Protein AF-A0A0S2IA05-F1 (afdb_monomer_lite)

Sequence (70 aa):
VLASQEVHDISVAIGIDPDSDDLSQLRYGKICILADADYDGLHIATLLCALFVRHFRALVKNGHVYVALP

Foldseek 3Di:
DVVDVVVVVVCVVQQHWWQDLDCPRGPDQADEQEADPDPVRVVVVVVVVVSCVRGVVNCVVVPRYHYDDD

Organism: Salmonella enterica (NCBI:txid28901)

InterPro domains:
  IPR005737 DNA topoisomerase IV, subunit B, Gram-negative [PR01098] (1-15)
  IPR005737 DNA topoisomerase IV, subunit B, Gram-negative [PR01098] (15-27)
  IPR005737 DNA topoisomerase IV, subunit B, Gram-negative [PR01098] (49-65)
  IPR013759 DNA topoisomerase, type IIA, subunit B, C-terminal [G3DSA:3.40.50.670] (1-70)
  IPR013760 DNA topoisomerase, type IIA-like domain superfamily [SSF56719] (1-70)

Secondary structure (DSSP, 8-state):
-TTSHHHHHHHHHHT--TT----TT-S-S-EEE---SSHHHHHHHHHHHHHHHHH-HHHHHTT-EEE---

Radius of gyration: 11.94 Å; chains: 1; bounding box: 26×19×30 Å

Structure (mmCIF, N/CA/C/O backbone):
data_AF-A0A0S2IA05-F1
#
_entry.id   AF-A0A0S2IA05-F1
#
loop_
_atom_site.group_PDB
_atom_site.id
_atom_site.type_symbol
_atom_site.label_atom_id
_atom_site.label_alt_id
_atom_site.label_comp_id
_atom_site.label_asym_id
_atom_site.label_entity_id
_atom_site.label_seq_id
_atom_site.pdbx_PDB_ins_code
_atom_site.Cartn_x
_atom_site.Cartn_y
_atom_site.Cartn_z
_atom_site.occupancy
_atom_site.B_iso_or_equiv
_atom_site.auth_seq_id
_atom_site.auth_comp_id
_atom_site.auth_asym_id
_atom_site.auth_atom_id
_atom_site.pdbx_PDB_model_num
ATOM 1 N N . VAL A 1 1 ? 8.630 4.666 11.500 1.00 57.88 1 VAL A N 1
ATOM 2 C CA . VAL A 1 1 ? 7.964 4.662 10.175 1.00 57.88 1 VAL A CA 1
ATOM 3 C C . VAL A 1 1 ? 7.676 6.074 9.700 1.00 57.88 1 VAL A C 1
ATOM 5 O O . VAL A 1 1 ? 8.187 6.436 8.657 1.00 57.88 1 VAL A O 1
ATOM 8 N N . LEU A 1 2 ? 7.044 6.912 10.527 1.00 61.19 2 LEU A N 1
ATOM 9 C CA . LEU A 1 2 ? 6.872 8.362 10.305 1.00 61.19 2 LEU A CA 1
ATOM 10 C C . LEU A 1 2 ? 8.176 9.188 10.174 1.00 61.19 2 LEU A C 1
ATOM 12 O O . LEU A 1 2 ? 8.119 10.400 10.038 1.00 61.19 2 LEU A O 1
ATOM 16 N N . ALA A 1 3 ? 9.346 8.548 10.245 1.00 64.31 3 ALA A N 1
ATOM 17 C CA . ALA A 1 3 ? 10.634 9.194 10.001 1.00 64.31 3 ALA A CA 1
ATOM 18 C C . ALA A 1 3 ? 10.977 9.265 8.501 1.00 64.31 3 ALA A C 1
ATOM 20 O O . ALA A 1 3 ? 11.791 10.094 8.111 1.00 64.31 3 ALA A O 1
ATOM 21 N N . SER A 1 4 ? 10.378 8.397 7.673 1.00 78.62 4 SER A N 1
ATOM 22 C CA . SER A 1 4 ? 10.453 8.502 6.213 1.00 78.62 4 SER A CA 1
ATOM 23 C C . SER A 1 4 ? 9.300 9.374 5.742 1.00 78.62 4 SER A C 1
ATOM 25 O O . SER A 1 4 ? 8.142 9.148 6.109 1.00 78.62 4 SER A O 1
ATOM 27 N N . GLN A 1 5 ? 9.648 10.383 4.953 1.00 85.38 5 GLN A N 1
ATOM 28 C CA . GLN A 1 5 ? 8.709 11.375 4.456 1.00 85.38 5 GLN A CA 1
ATOM 29 C C . GLN A 1 5 ? 7.697 10.733 3.501 1.00 85.38 5 GLN A C 1
ATOM 31 O O . GLN A 1 5 ? 6.504 10.981 3.613 1.00 85.38 5 GLN A O 1
ATOM 36 N N . GLU A 1 6 ? 8.144 9.789 2.675 1.00 84.06 6 GLU A N 1
ATOM 37 C CA . GLU A 1 6 ? 7.313 9.054 1.721 1.00 84.06 6 GLU A CA 1
ATOM 38 C C . GLU A 1 6 ? 6.214 8.257 2.428 1.00 84.06 6 GLU A C 1
ATOM 40 O O . GLU A 1 6 ? 5.052 8.273 2.028 1.00 84.06 6 GLU A O 1
ATOM 45 N N . VAL A 1 7 ? 6.561 7.568 3.518 1.00 83.69 7 VAL A N 1
ATOM 46 C CA . VAL A 1 7 ? 5.574 6.786 4.270 1.00 83.69 7 VAL A CA 1
ATOM 47 C C . VAL A 1 7 ? 4.620 7.687 5.052 1.00 83.69 7 VAL A C 1
ATOM 49 O O . VAL A 1 7 ? 3.435 7.363 5.184 1.00 83.69 7 VAL A O 1
ATOM 52 N N . HIS A 1 8 ? 5.109 8.818 5.565 1.00 86.56 8 HIS A N 1
ATOM 53 C CA . HIS A 1 8 ? 4.247 9.821 6.182 1.00 86.56 8 HIS A CA 1
ATOM 54 C C . HIS A 1 8 ? 3.222 10.351 5.173 1.00 86.56 8 HIS A C 1
ATOM 56 O O . HIS A 1 8 ? 2.024 10.318 5.458 1.00 86.56 8 HIS A O 1
ATOM 62 N N . ASP A 1 9 ? 3.667 10.718 3.972 1.00 88.62 9 ASP A N 1
ATOM 63 C CA . ASP A 1 9 ? 2.805 11.221 2.904 1.00 88.62 9 ASP A CA 1
ATOM 64 C C . ASP A 1 9 ? 1.761 10.178 2.478 1.00 88.62 9 ASP A C 1
ATOM 66 O O . ASP A 1 9 ? 0.591 10.519 2.299 1.00 88.62 9 ASP A O 1
ATOM 70 N N . ILE A 1 10 ? 2.130 8.892 2.405 1.00 88.12 10 ILE A N 1
ATOM 71 C CA . ILE A 1 10 ? 1.186 7.788 2.146 1.00 88.12 10 ILE A CA 1
ATOM 72 C C . ILE A 1 10 ? 0.133 7.682 3.259 1.00 88.12 10 ILE A C 1
ATOM 74 O O . ILE A 1 10 ? -1.058 7.560 2.971 1.00 88.12 10 ILE A O 1
ATOM 78 N N . SER A 1 11 ? 0.552 7.747 4.525 1.00 87.88 11 SER A N 1
ATOM 79 C CA . SER A 1 11 ? -0.354 7.654 5.684 1.00 87.88 11 SER A CA 1
ATOM 80 C C . SER A 1 11 ? -1.373 8.796 5.663 1.00 87.88 11 SER A C 1
ATOM 82 O O . SER A 1 11 ? -2.585 8.581 5.758 1.00 87.88 11 SER A O 1
ATOM 84 N N . VAL A 1 12 ? -0.884 10.018 5.428 1.00 89.44 12 VAL A N 1
ATOM 85 C CA . VAL A 1 12 ? -1.727 11.199 5.265 1.00 89.44 12 VAL A CA 1
ATOM 86 C C . VAL A 1 12 ? -2.643 11.019 4.057 1.00 89.44 12 VAL A C 1
ATOM 88 O O . VAL A 1 12 ? -3.845 11.192 4.203 1.00 89.44 12 VAL A O 1
ATOM 91 N N . ALA A 1 13 ? -2.160 10.606 2.888 1.00 89.69 13 ALA A N 1
ATOM 92 C CA . ALA A 1 13 ? -3.010 10.422 1.709 1.00 89.69 13 ALA A CA 1
ATOM 93 C C . ALA A 1 13 ? -4.170 9.440 1.959 1.00 89.69 13 ALA A C 1
ATOM 95 O O . ALA A 1 13 ? -5.309 9.728 1.590 1.00 89.69 13 ALA A O 1
ATOM 96 N N . ILE A 1 14 ? -3.913 8.328 2.649 1.00 89.69 14 ILE A N 1
ATOM 97 C CA . ILE A 1 14 ? -4.933 7.329 3.001 1.00 89.69 14 ILE A CA 1
ATOM 98 C C . ILE A 1 14 ? -5.919 7.874 4.047 1.00 89.69 14 ILE A C 1
ATOM 100 O O . ILE A 1 14 ? -7.108 7.548 4.000 1.00 89.69 14 ILE A O 1
ATOM 104 N N . GLY A 1 15 ? -5.443 8.740 4.945 1.00 88.94 15 GLY A N 1
ATOM 105 C CA . GLY A 1 15 ? -6.221 9.273 6.065 1.00 88.94 15 GLY A CA 1
ATOM 106 C C . GLY A 1 15 ? -6.257 8.336 7.269 1.00 88.94 15 GLY A C 1
ATOM 107 O O . GLY A 1 15 ? -7.161 8.439 8.087 1.00 88.94 15 GLY A O 1
ATOM 108 N N . ILE A 1 16 ? -5.300 7.413 7.364 1.00 87.44 16 ILE A N 1
ATOM 109 C CA . ILE A 1 16 ? -5.185 6.464 8.472 1.00 87.44 16 ILE A CA 1
ATOM 110 C C . ILE A 1 16 ? -3.784 6.587 9.054 1.00 87.44 16 ILE A C 1
ATOM 112 O O . ILE A 1 16 ? -2.799 6.644 8.316 1.00 87.44 16 ILE A O 1
ATOM 116 N N . ASP A 1 17 ? -3.703 6.601 10.378 1.00 86.44 17 ASP A N 1
ATOM 117 C CA . ASP A 1 17 ? -2.427 6.558 11.076 1.00 86.44 17 ASP A CA 1
ATOM 118 C C . ASP A 1 17 ? -1.844 5.135 11.074 1.00 86.44 17 ASP A C 1
ATOM 120 O O . ASP A 1 17 ? -2.583 4.154 11.217 1.00 86.44 17 ASP A O 1
ATOM 124 N N . PRO A 1 18 ? -0.516 4.985 10.930 1.00 84.25 18 PRO A N 1
ATOM 125 C CA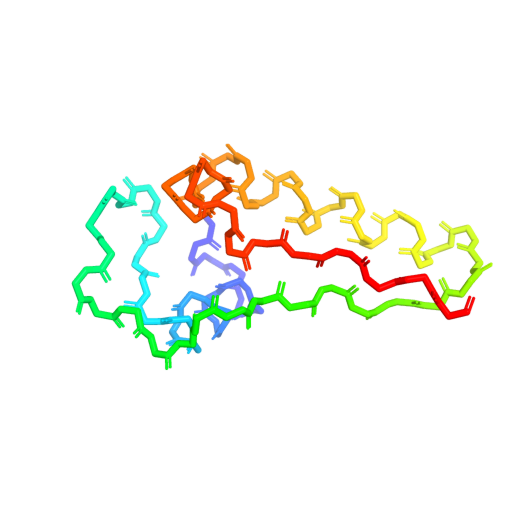 . PRO A 1 18 ? 0.127 3.681 11.014 1.00 84.25 18 PRO A CA 1
ATOM 126 C C . PRO A 1 18 ? -0.138 3.034 12.381 1.00 84.25 18 PRO A C 1
ATOM 128 O O . PRO A 1 18 ? -0.105 3.697 13.413 1.00 84.25 18 PRO A O 1
ATOM 131 N N . ASP A 1 19 ? -0.373 1.725 12.370 1.00 84.19 19 ASP A N 1
ATOM 132 C CA . ASP A 1 19 ? -0.769 0.884 13.506 1.00 84.19 19 ASP A CA 1
ATOM 133 C C . ASP A 1 19 ? -2.181 1.165 14.072 1.00 84.19 19 ASP A C 1
ATOM 135 O O . ASP A 1 19 ? -2.559 0.575 15.085 1.00 84.19 19 ASP A O 1
ATOM 139 N N . SER A 1 20 ? -2.994 1.998 13.408 1.00 84.56 20 SER A N 1
ATOM 140 C CA . SER A 1 20 ? -4.417 2.170 13.731 1.00 84.56 20 SER A CA 1
ATOM 141 C C . SER A 1 20 ? -5.289 1.101 13.063 1.00 84.56 20 SER A C 1
ATOM 143 O O . SER A 1 20 ? -5.109 0.764 11.890 1.00 84.56 20 SER A O 1
ATOM 145 N N . ASP A 1 21 ? -6.280 0.601 13.804 1.00 81.31 21 ASP A N 1
ATOM 146 C CA . ASP A 1 21 ? -7.326 -0.289 13.282 1.00 81.31 21 ASP A CA 1
ATOM 147 C C . ASP A 1 21 ? -8.611 0.466 12.883 1.00 81.31 21 ASP A C 1
ATOM 149 O O . ASP A 1 21 ? -9.548 -0.144 12.363 1.00 81.31 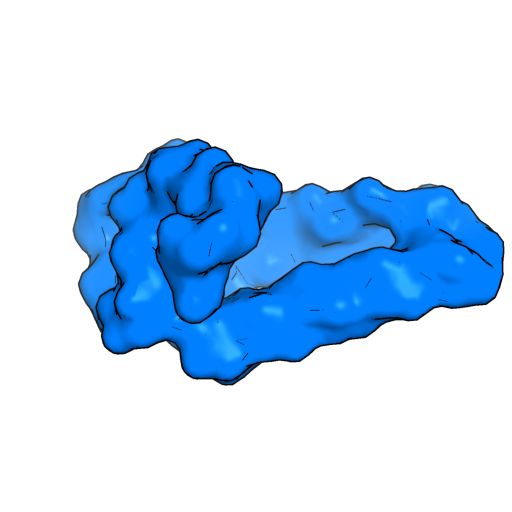21 ASP A O 1
ATOM 153 N N . ASP A 1 22 ? -8.672 1.785 13.106 1.00 83.12 22 ASP A N 1
ATOM 154 C CA . ASP A 1 22 ? -9.841 2.593 12.759 1.00 83.12 22 ASP A CA 1
ATOM 155 C C . ASP A 1 22 ? -9.813 3.031 11.285 1.00 83.12 22 ASP A C 1
ATOM 157 O O . ASP A 1 22 ? -8.909 3.737 10.836 1.00 83.12 22 ASP A O 1
ATOM 161 N N . LEU A 1 23 ? -10.837 2.616 10.535 1.00 83.31 23 LEU A N 1
ATOM 162 C CA . LEU A 1 23 ? -11.043 2.956 9.124 1.00 83.31 23 LEU A CA 1
ATOM 163 C C . LEU A 1 23 ? -12.029 4.121 8.929 1.00 83.31 23 LEU A C 1
ATOM 165 O O . LEU A 1 23 ? -12.393 4.427 7.794 1.00 83.31 23 LEU A O 1
ATOM 169 N N . SER A 1 24 ? -12.480 4.777 10.003 1.00 84.19 24 SER A N 1
ATOM 170 C CA . SER A 1 24 ? -13.483 5.853 9.942 1.00 84.19 24 SER A CA 1
ATOM 171 C C . SER A 1 24 ? -13.068 7.051 9.075 1.00 84.19 24 SER A C 1
ATOM 173 O O . SER A 1 24 ? -13.920 7.692 8.462 1.00 84.19 24 SER A O 1
ATOM 175 N N . GLN A 1 25 ? -11.765 7.333 8.993 1.00 85.25 25 GLN A N 1
ATOM 176 C CA . GLN A 1 25 ? -11.180 8.448 8.235 1.00 85.25 25 GLN A CA 1
ATOM 177 C C . GLN A 1 25 ? -10.645 8.040 6.851 1.00 85.25 25 GLN A C 1
ATOM 179 O O . GLN A 1 25 ? -9.940 8.814 6.200 1.00 85.25 25 GLN A O 1
ATOM 184 N N . LEU A 1 26 ? -10.973 6.832 6.379 1.00 88.00 26 LEU A N 1
ATOM 185 C CA . LEU A 1 26 ? -10.517 6.334 5.085 1.00 88.00 26 LEU A CA 1
ATOM 186 C C . LEU A 1 26 ? -10.987 7.251 3.945 1.00 88.00 26 LEU A C 1
ATOM 188 O O . LEU A 1 26 ? -12.179 7.332 3.645 1.00 88.00 26 LEU A O 1
ATOM 192 N N . ARG A 1 27 ? -10.043 7.897 3.251 1.00 89.06 27 ARG A N 1
ATOM 193 C CA . ARG A 1 27 ? -10.366 8.779 2.113 1.00 89.06 27 ARG A CA 1
ATOM 194 C C . ARG A 1 27 ? -10.690 8.012 0.834 1.00 89.06 27 ARG A C 1
ATOM 196 O O . ARG A 1 27 ? -11.477 8.479 0.015 1.00 89.06 27 ARG A O 1
ATOM 203 N N . TYR A 1 28 ? -10.069 6.849 0.649 1.00 89.50 28 TYR A N 1
ATOM 204 C CA . TYR A 1 28 ? -10.156 6.063 -0.579 1.00 89.50 28 TYR A CA 1
ATOM 205 C C . TYR A 1 28 ? -10.555 4.623 -0.280 1.00 89.50 28 TYR A C 1
ATOM 207 O O . TYR A 1 28 ? -9.875 3.925 0.463 1.00 89.50 28 TYR A O 1
ATOM 215 N N . GLY A 1 29 ? -11.620 4.144 -0.925 1.00 86.25 29 GLY A N 1
ATOM 216 C CA . GLY A 1 29 ? -12.078 2.760 -0.767 1.00 86.25 29 GLY A CA 1
ATOM 217 C C . GLY A 1 29 ? -11.186 1.714 -1.445 1.00 86.25 29 GLY A C 1
ATOM 218 O O . GLY A 1 29 ? -11.346 0.524 -1.183 1.00 86.25 29 GLY A O 1
ATOM 219 N N . LYS A 1 30 ? -10.270 2.122 -2.331 1.00 90.56 30 LYS A N 1
ATOM 220 C CA . LYS A 1 30 ? -9.319 1.227 -3.002 1.00 90.56 30 LYS A CA 1
ATOM 221 C C . LYS A 1 30 ? -7.956 1.895 -3.100 1.00 90.56 30 LYS A C 1
ATOM 223 O O . LYS A 1 30 ? -7.856 3.022 -3.576 1.00 90.56 30 LYS A O 1
ATOM 228 N N . ILE A 1 31 ? -6.927 1.172 -2.684 1.00 91.56 31 ILE A N 1
ATOM 229 C CA . ILE A 1 31 ? -5.523 1.561 -2.765 1.00 91.56 31 ILE A CA 1
ATOM 230 C C . ILE A 1 31 ? -4.865 0.589 -3.737 1.00 91.56 31 ILE A C 1
ATOM 232 O O . ILE A 1 31 ? -4.763 -0.600 -3.440 1.00 91.56 31 ILE A O 1
ATOM 236 N N . CYS A 1 32 ? -4.455 1.081 -4.903 1.00 92.38 32 CYS A N 1
ATOM 237 C CA . CYS A 1 32 ? -3.828 0.264 -5.938 1.00 92.38 32 CYS A CA 1
ATOM 238 C C . CYS A 1 32 ? -2.321 0.529 -5.977 1.00 92.38 32 CYS A C 1
ATOM 240 O O . CYS A 1 32 ? -1.895 1.656 -6.220 1.00 92.38 32 CYS A O 1
ATOM 242 N N . ILE A 1 33 ? -1.525 -0.518 -5.774 1.00 92.00 33 ILE A N 1
ATOM 243 C CA . ILE A 1 33 ? -0.083 -0.515 -6.003 1.00 92.00 33 ILE A CA 1
ATOM 244 C C . ILE A 1 33 ? 0.129 -0.755 -7.496 1.00 92.00 33 ILE A C 1
ATOM 246 O O . ILE A 1 33 ? -0.144 -1.849 -7.988 1.00 92.00 33 ILE A O 1
ATOM 250 N N . LEU A 1 34 ? 0.5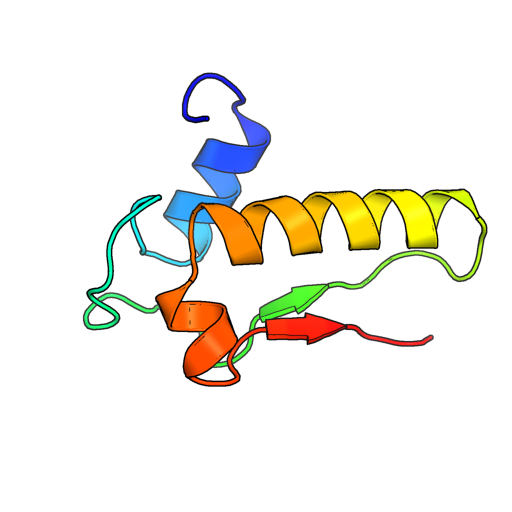79 0.277 -8.205 1.00 92.75 34 LEU A N 1
ATOM 251 C CA . LEU A 1 34 ? 0.978 0.202 -9.605 1.00 92.75 34 LEU A CA 1
ATOM 252 C C . LEU A 1 34 ? 2.493 0.374 -9.676 1.00 92.75 34 LEU A C 1
ATOM 254 O O . LEU A 1 34 ? 3.018 1.398 -9.242 1.00 92.75 34 LEU A O 1
ATOM 258 N N . ALA A 1 35 ? 3.170 -0.639 -10.198 1.00 90.75 35 ALA A N 1
ATOM 259 C CA . ALA A 1 35 ? 4.610 -0.656 -10.402 1.00 90.75 35 ALA A CA 1
ATOM 260 C C . ALA A 1 35 ? 4.918 -1.294 -11.763 1.00 90.75 35 ALA A C 1
ATOM 262 O O . ALA A 1 35 ? 4.055 -1.962 -12.340 1.00 90.75 35 ALA A O 1
ATOM 263 N N . ASP A 1 36 ? 6.131 -1.076 -12.262 1.00 91.56 36 ASP A N 1
ATOM 264 C CA . ASP A 1 36 ? 6.566 -1.615 -13.548 1.00 91.56 36 ASP A CA 1
ATOM 265 C C . ASP A 1 36 ? 6.639 -3.151 -13.532 1.00 91.56 36 ASP A C 1
ATOM 267 O O . ASP A 1 36 ? 6.797 -3.790 -12.490 1.00 91.56 36 ASP A O 1
ATOM 271 N N . ALA A 1 37 ? 6.509 -3.759 -14.713 1.00 91.19 37 ALA A N 1
ATOM 272 C CA . ALA A 1 37 ? 6.503 -5.213 -14.896 1.00 91.19 37 ALA A CA 1
ATOM 273 C C . ALA A 1 37 ? 7.906 -5.854 -14.833 1.00 91.19 37 ALA A C 1
ATOM 275 O O . ALA A 1 37 ? 8.141 -6.909 -15.426 1.00 91.19 37 ALA A O 1
ATOM 276 N N . ASP A 1 38 ? 8.857 -5.213 -14.159 1.00 93.00 38 ASP A N 1
ATOM 277 C CA . ASP A 1 38 ? 10.229 -5.677 -14.012 1.00 93.00 38 ASP A CA 1
ATOM 278 C C . ASP A 1 38 ? 10.523 -6.160 -12.582 1.00 93.00 38 ASP A C 1
ATOM 280 O O . ASP A 1 38 ? 9.672 -6.180 -11.686 1.00 93.00 38 ASP A O 1
ATOM 284 N N . TYR A 1 39 ? 11.751 -6.635 -12.374 1.00 90.50 39 TYR A N 1
ATOM 285 C CA . TYR A 1 39 ? 12.183 -7.145 -11.074 1.00 90.50 39 TYR A CA 1
ATOM 286 C C . TYR A 1 39 ? 12.130 -6.061 -9.984 1.00 90.50 39 TYR A C 1
ATOM 288 O O . TYR A 1 39 ? 11.766 -6.351 -8.841 1.00 90.50 39 TYR A O 1
ATOM 296 N N . ASP A 1 40 ? 12.444 -4.815 -10.342 1.00 90.19 40 ASP A N 1
ATOM 297 C CA . ASP A 1 40 ? 12.451 -3.693 -9.407 1.00 90.19 40 ASP A CA 1
ATOM 298 C C . ASP A 1 40 ? 11.027 -3.267 -9.029 1.00 90.19 40 ASP A C 1
ATOM 300 O O . ASP A 1 40 ? 10.752 -3.022 -7.852 1.00 90.19 40 ASP A O 1
ATOM 304 N N . GLY A 1 41 ? 10.083 -3.2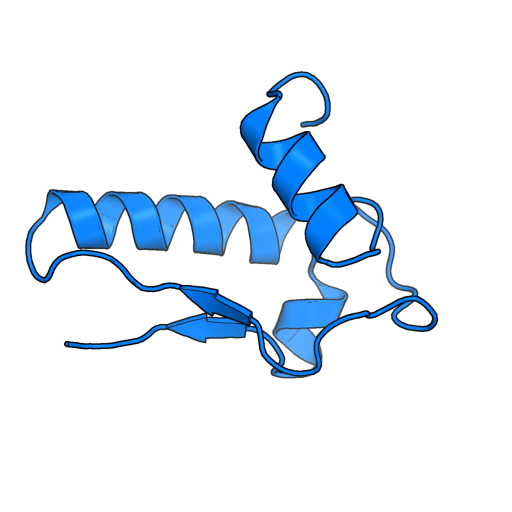86 -9.970 1.00 89.81 41 GLY A N 1
ATOM 305 C CA . GLY A 1 41 ? 8.668 -3.049 -9.705 1.00 89.81 41 GLY A CA 1
ATOM 306 C C . GLY A 1 41 ? 8.067 -4.092 -8.763 1.00 89.81 41 GLY A C 1
ATOM 307 O O . GLY A 1 41 ? 7.375 -3.732 -7.805 1.00 89.81 41 GLY A O 1
ATOM 308 N N . LEU A 1 42 ? 8.416 -5.373 -8.932 1.00 91.19 42 LEU A N 1
ATOM 309 C CA . LEU A 1 42 ? 8.044 -6.430 -7.979 1.00 91.19 42 LEU A CA 1
ATOM 310 C C . LEU A 1 42 ? 8.663 -6.204 -6.592 1.00 91.19 42 LEU A C 1
ATOM 312 O O . LEU A 1 42 ? 8.009 -6.447 -5.569 1.00 91.19 42 LEU A O 1
ATOM 316 N N . HIS A 1 43 ? 9.904 -5.721 -6.531 1.00 92.06 43 HIS A N 1
ATOM 317 C CA . HIS A 1 43 ? 10.565 -5.408 -5.267 1.00 92.06 43 HIS A CA 1
ATOM 318 C C . HIS A 1 43 ? 9.876 -4.238 -4.548 1.00 92.06 43 HIS A C 1
ATOM 320 O O . HIS A 1 43 ? 9.537 -4.362 -3.368 1.00 92.06 43 HIS A O 1
ATOM 326 N N . ILE A 1 44 ? 9.574 -3.145 -5.255 1.00 91.06 44 ILE A N 1
ATOM 327 C CA . ILE A 1 44 ? 8.835 -1.992 -4.717 1.00 91.06 44 ILE A CA 1
ATOM 328 C C . ILE A 1 44 ? 7.443 -2.416 -4.242 1.00 91.06 44 ILE A C 1
ATOM 330 O O . ILE A 1 44 ? 7.044 -2.084 -3.122 1.00 91.06 44 ILE A O 1
ATOM 334 N N . ALA A 1 45 ? 6.719 -3.202 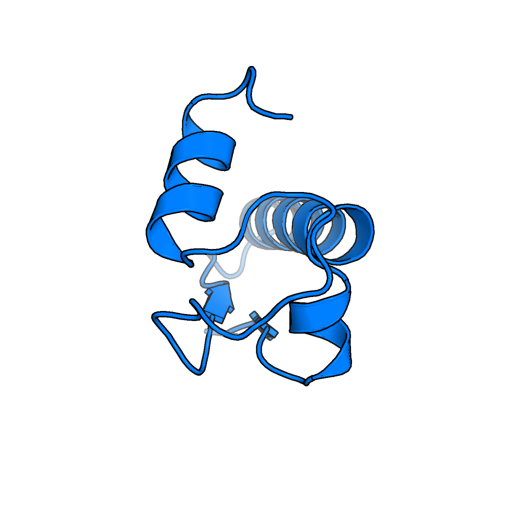-5.042 1.00 92.00 45 ALA A N 1
ATOM 335 C CA . ALA A 1 45 ? 5.406 -3.712 -4.663 1.00 92.00 45 ALA A CA 1
ATOM 336 C C . ALA A 1 45 ? 5.476 -4.555 -3.382 1.00 92.00 45 ALA A C 1
ATOM 338 O O . ALA A 1 45 ? 4.638 -4.409 -2.493 1.00 92.00 45 ALA A O 1
ATOM 339 N N . THR A 1 46 ? 6.515 -5.380 -3.236 1.00 92.50 46 THR A N 1
ATOM 340 C CA . THR A 1 46 ? 6.732 -6.192 -2.031 1.00 92.50 46 THR A CA 1
ATOM 341 C C . THR A 1 46 ? 7.013 -5.326 -0.801 1.00 92.50 46 THR A C 1
ATOM 343 O O . THR A 1 46 ? 6.470 -5.598 0.272 1.00 92.50 46 THR A O 1
ATOM 346 N N . LEU A 1 47 ? 7.804 -4.256 -0.937 1.00 92.06 47 LEU A N 1
ATOM 347 C CA . LEU A 1 47 ? 8.072 -3.312 0.155 1.00 92.06 47 LEU A CA 1
ATOM 348 C C . LEU A 1 47 ? 6.796 -2.593 0.612 1.00 92.06 47 LEU A C 1
ATOM 350 O O . LEU A 1 47 ? 6.528 -2.514 1.813 1.00 92.06 47 LEU A O 1
ATOM 354 N N . LEU A 1 48 ? 5.974 -2.129 -0.332 1.00 91.25 48 LEU A N 1
ATOM 355 C CA . LEU A 1 48 ? 4.678 -1.514 -0.031 1.00 91.25 48 LEU A CA 1
ATOM 356 C C . LEU A 1 48 ? 3.715 -2.520 0.612 1.00 91.25 48 LEU A C 1
ATOM 358 O O . LEU A 1 48 ? 3.067 -2.205 1.608 1.00 91.25 48 LEU A O 1
ATOM 362 N N . CYS A 1 49 ? 3.672 -3.760 0.124 1.00 91.88 49 CYS A N 1
ATOM 363 C CA . CYS A 1 49 ? 2.908 -4.834 0.759 1.00 91.88 49 CYS A CA 1
ATOM 364 C C . CYS A 1 49 ? 3.363 -5.079 2.204 1.00 91.88 49 CYS A C 1
ATOM 366 O O . CYS A 1 49 ? 2.524 -5.191 3.097 1.00 91.88 49 CYS A O 1
ATOM 368 N N . ALA A 1 50 ? 4.671 -5.108 2.471 1.00 92.62 50 ALA A N 1
ATOM 369 C CA . ALA A 1 50 ? 5.196 -5.259 3.826 1.00 92.62 50 ALA A CA 1
ATOM 370 C C . ALA A 1 50 ? 4.795 -4.084 4.732 1.00 92.62 50 ALA A C 1
ATOM 372 O O . ALA A 1 50 ? 4.429 -4.302 5.890 1.00 92.62 50 ALA A O 1
ATOM 373 N N . LEU A 1 51 ? 4.798 -2.855 4.205 1.00 90.25 51 LEU A N 1
ATOM 374 C CA . LEU A 1 51 ? 4.310 -1.670 4.909 1.00 90.25 51 LEU A CA 1
ATOM 375 C C . LEU A 1 51 ? 2.827 -1.816 5.281 1.00 90.25 51 LEU A C 1
ATOM 377 O O . LEU A 1 51 ? 2.475 -1.655 6.452 1.00 90.25 51 LEU A O 1
ATOM 381 N N . PHE A 1 52 ? 1.967 -2.171 4.321 1.00 91.25 52 PHE A N 1
ATOM 382 C CA . PHE A 1 52 ? 0.531 -2.323 4.564 1.00 91.25 52 PHE A CA 1
ATOM 383 C C . PHE A 1 52 ? 0.217 -3.483 5.514 1.00 91.25 52 PHE A C 1
ATOM 385 O O . PHE A 1 52 ? -0.587 -3.334 6.427 1.00 91.25 52 PHE A O 1
ATOM 392 N N . VAL A 1 53 ? 0.891 -4.625 5.379 1.00 91.25 53 VAL A N 1
ATOM 393 C CA . VAL A 1 53 ? 0.678 -5.789 6.258 1.00 91.25 53 VAL A CA 1
ATOM 394 C C . VAL A 1 53 ? 1.207 -5.550 7.675 1.00 91.25 53 VAL A C 1
ATOM 396 O O . VAL A 1 53 ? 0.704 -6.141 8.637 1.00 91.25 53 VAL A O 1
ATOM 399 N N . ARG A 1 54 ? 2.226 -4.705 7.846 1.00 89.69 54 ARG A N 1
ATOM 400 C CA . ARG A 1 54 ? 2.779 -4.416 9.172 1.00 89.69 54 ARG A CA 1
ATOM 401 C C . ARG A 1 54 ? 2.026 -3.298 9.882 1.00 89.69 54 ARG A C 1
ATOM 403 O O . ARG A 1 54 ? 1.642 -3.519 11.024 1.00 89.69 54 ARG A O 1
ATOM 410 N N . HIS A 1 55 ? 1.799 -2.175 9.203 1.00 88.81 55 HIS A N 1
ATOM 411 C CA . HIS A 1 55 ? 1.284 -0.943 9.810 1.00 88.81 55 HIS A CA 1
ATOM 412 C C . HIS A 1 55 ? -0.167 -0.623 9.451 1.00 88.81 55 HIS A C 1
ATOM 414 O O . HIS A 1 55 ? -0.829 0.084 10.193 1.00 88.81 55 HIS A O 1
ATOM 420 N N . PHE A 1 56 ? -0.704 -1.160 8.357 1.00 90.06 56 PHE A N 1
ATOM 421 C CA . PHE A 1 56 ? -2.082 -0.896 7.926 1.00 90.06 56 PHE A CA 1
ATOM 422 C C . PHE A 1 56 ? -2.888 -2.190 7.802 1.00 90.06 56 PHE A C 1
ATOM 424 O O . PHE A 1 56 ? -3.554 -2.461 6.800 1.00 90.06 56 PHE A O 1
ATOM 431 N N . ARG A 1 57 ? -2.817 -3.031 8.837 1.00 90.56 57 ARG A N 1
ATOM 432 C CA . ARG A 1 57 ? -3.446 -4.360 8.833 1.00 90.56 57 ARG A CA 1
ATOM 433 C C . ARG A 1 57 ? -4.944 -4.304 8.580 1.00 90.56 57 ARG A C 1
ATOM 435 O O . ARG A 1 57 ? -5.455 -5.165 7.864 1.00 90.56 57 ARG A O 1
ATOM 442 N N . ALA A 1 58 ? -5.634 -3.311 9.136 1.00 90.00 58 ALA A N 1
ATOM 443 C CA . ALA A 1 58 ? -7.061 -3.119 8.918 1.00 90.00 58 ALA A CA 1
ATOM 444 C C . ALA A 1 58 ? -7.396 -2.919 7.431 1.00 90.00 58 ALA A C 1
ATOM 446 O O . ALA A 1 58 ? -8.342 -3.536 6.943 1.00 90.00 58 ALA A O 1
ATOM 447 N N . LEU A 1 59 ? -6.586 -2.163 6.679 1.00 89.69 59 LEU A N 1
ATOM 448 C CA . LEU A 1 59 ? -6.781 -1.969 5.235 1.00 89.69 59 LEU A CA 1
ATOM 449 C C . LEU A 1 59 ? -6.669 -3.278 4.457 1.00 89.69 59 LEU A C 1
ATOM 451 O O . LEU A 1 59 ? -7.510 -3.571 3.606 1.00 89.69 59 LEU A O 1
ATOM 455 N N . VAL A 1 60 ? -5.641 -4.072 4.763 1.00 90.62 60 VAL A N 1
ATOM 456 C CA . VAL A 1 60 ? -5.402 -5.354 4.088 1.00 90.62 60 VAL A CA 1
ATOM 457 C C . VAL A 1 60 ? -6.522 -6.344 4.409 1.00 90.62 60 VAL A C 1
ATOM 459 O O . VAL A 1 60 ? -7.068 -6.967 3.503 1.00 90.62 60 VAL A O 1
ATOM 462 N N . LYS A 1 61 ? -6.918 -6.457 5.683 1.00 89.12 61 LYS A N 1
ATOM 463 C CA . LYS A 1 61 ? -7.981 -7.378 6.123 1.00 89.12 61 LYS A CA 1
ATOM 464 C C . LYS A 1 61 ? -9.349 -7.053 5.527 1.00 89.12 61 LYS A C 1
ATOM 466 O O . LYS A 1 61 ? -10.105 -7.972 5.238 1.00 89.12 61 LYS A O 1
ATOM 471 N N . ASN A 1 62 ? -9.657 -5.771 5.337 1.00 89.62 62 ASN A N 1
ATOM 472 C CA . ASN A 1 62 ? -10.912 -5.330 4.725 1.00 89.62 62 ASN A CA 1
ATOM 473 C C . ASN A 1 62 ? -10.871 -5.348 3.183 1.00 89.62 62 ASN A C 1
ATOM 475 O O . ASN A 1 62 ? -11.856 -4.999 2.540 1.00 89.62 62 ASN A O 1
ATOM 479 N N . GLY A 1 63 ? -9.759 -5.777 2.571 1.00 90.50 63 GLY A N 1
ATOM 480 C CA . GLY A 1 63 ? -9.658 -5.926 1.117 1.00 90.50 63 GLY A CA 1
ATOM 481 C C . GLY A 1 63 ? -9.572 -4.596 0.363 1.00 90.50 63 GLY A C 1
ATOM 482 O O . GLY A 1 63 ? -10.039 -4.494 -0.772 1.00 90.50 63 GLY A O 1
ATOM 483 N N . HIS A 1 64 ? -8.992 -3.563 0.981 1.00 90.94 64 HIS A N 1
ATOM 484 C CA . HIS A 1 64 ? -8.808 -2.252 0.348 1.00 90.94 64 HIS A CA 1
ATOM 485 C C . HIS A 1 64 ? -7.493 -2.125 -0.434 1.00 90.94 64 HIS A C 1
ATOM 487 O O . HIS A 1 64 ? -7.342 -1.164 -1.185 1.00 90.94 64 HIS A O 1
ATOM 493 N N . VAL A 1 65 ? -6.554 -3.066 -0.281 1.00 92.12 65 VAL A N 1
ATOM 494 C CA . VAL A 1 65 ? -5.246 -3.047 -0.957 1.00 92.12 65 VAL A CA 1
ATOM 495 C C . VAL A 1 65 ? -5.275 -3.951 -2.187 1.00 92.12 65 VAL A C 1
ATOM 497 O O . VAL A 1 65 ? -5.605 -5.131 -2.090 1.00 92.12 65 VAL A O 1
ATOM 500 N N . TYR A 1 66 ? -4.901 -3.393 -3.334 1.00 92.31 66 TYR A N 1
ATOM 501 C CA . TYR A 1 66 ? -4.882 -4.048 -4.637 1.00 92.31 66 TYR A CA 1
ATOM 502 C C . TYR A 1 66 ? -3.492 -3.912 -5.251 1.00 92.31 66 TYR A C 1
ATOM 504 O O . TYR A 1 66 ? -2.844 -2.878 -5.102 1.00 92.31 66 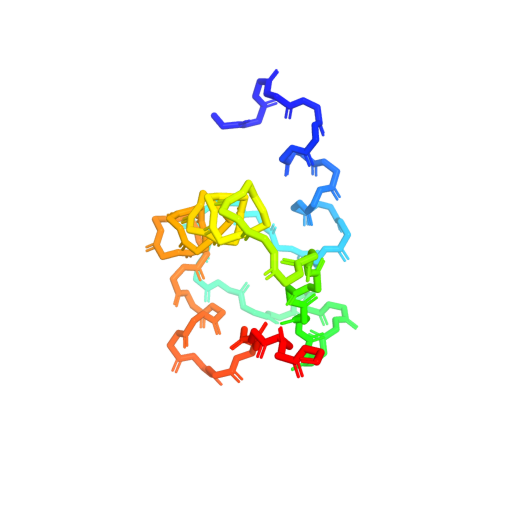TYR A O 1
ATOM 512 N N . VAL A 1 67 ? -3.049 -4.933 -5.976 1.00 89.94 67 VAL A N 1
ATOM 513 C CA . VAL A 1 67 ? -1.834 -4.873 -6.796 1.00 89.94 67 VAL A CA 1
ATOM 514 C C . VAL A 1 67 ? -2.275 -4.895 -8.249 1.00 89.94 67 VAL A C 1
ATOM 516 O O . VAL A 1 67 ? -2.978 -5.816 -8.668 1.00 89.94 67 VAL A O 1
ATOM 519 N N . ALA A 1 68 ? -1.919 -3.858 -8.997 1.00 89.31 68 ALA A N 1
ATOM 520 C CA . ALA A 1 68 ? -2.148 -3.821 -10.429 1.00 89.31 68 ALA A CA 1
ATOM 521 C C . ALA A 1 68 ? -1.068 -4.659 -11.125 1.00 89.31 68 ALA A C 1
ATOM 523 O O . ALA A 1 68 ? 0.117 -4.484 -10.852 1.00 89.31 68 ALA A O 1
ATOM 524 N N . LEU A 1 69 ? -1.488 -5.559 -12.014 1.00 83.81 69 LEU A N 1
ATOM 525 C CA . LEU A 1 69 ? -0.600 -6.205 -12.975 1.00 83.81 69 LEU A CA 1
ATOM 526 C C . LEU A 1 69 ? -0.807 -5.519 -14.332 1.00 83.81 69 LEU A C 1
ATOM 528 O O . LEU A 1 69 ? -1.898 -5.672 -14.892 1.00 83.81 69 LEU A O 1
ATOM 532 N N . PRO A 1 70 ? 0.160 -4.708 -14.798 1.00 71.81 70 PRO A N 1
ATOM 533 C CA . PRO A 1 70 ? 0.142 -4.151 -16.146 1.00 71.81 70 PRO A CA 1
ATOM 534 C C . PRO A 1 70 ? 0.385 -5.215 -17.227 1.00 71.81 70 PRO A C 1
ATOM 536 O O . PRO A 1 70 ? 0.965 -6.282 -16.915 1.00 71.81 70 PRO A O 1
#

pLDDT: mean 87.51, std 6.71, range [57.88, 93.0]